Protein AF-A0A829GNW7-F1 (afdb_monomer)

Secondary structure (DSSP, 8-state):
--S-S-EEEE---BTTBSSHHHHHHHHHHHHTTT-TTEEEE----SEEEEEETTEEEEEE--SS-TTTHHHHHHHHHHHHHHH-SEEEEEE-SSSS-EEEESSS-EEEE--------HHHHHTT-------EEEEE-SSSEEEEEE-

Solvent-accessible surface area (backbone atoms only — not comparable to full-atom values): 8561 Å² total; per-residue (Å²): 120,94,89,53,85,67,45,77,47,76,45,54,50,38,98,91,30,82,52,63,59,50,49,50,52,52,51,52,51,60,76,45,62,89,43,85,51,53,49,74,52,64,55,84,50,60,69,46,75,51,72,54,81,28,25,28,46,33,38,27,24,53,87,63,59,81,92,42,48,67,64,52,47,45,72,77,38,37,70,59,59,68,68,28,74,25,40,37,34,40,25,38,75,75,39,40,73,47,79,46,79,68,82,81,36,37,35,37,31,40,41,32,70,71,77,85,45,70,69,42,54,76,72,67,62,81,49,62,68,42,43,81,47,77,44,65,51,64,50,43,84,70,48,79,45,80,95

Foldseek 3Di:
DVPDQAEEDEDAAAPVGQDPSLVVLVVVCVVCVVPPRYHYHSDHDQKDWDDDQQEIEIEGQAPDCVVPVVVVCCVPPVVSVVSHLAAEYEYEDPQAWDWDDPPRHIYTYDHALDDQDPVCVVVPPDHPNWDWDWDDDSHGTDDIDTD

Mean predicted aligned error: 3.81 Å

Organism: NCBI:txid1256204

Nearest PDB structures (foldseek):
  3ck2-assembly1_A  TM=4.313E-01  e=1.837E-04  Streptococcus pneumoniae TIGR4
  9f29-assembly1_A  TM=6.120E-01  e=7.488E-03  Pyrococcus abyssi GE5
  9f2a-assembly1_A  TM=6.112E-01  e=7.025E-03  Pyrococcus abyssi GE5
  5ihe-assembly2_B  TM=5.917E-01  e=5.791E-02  Pyrococcus abyssi GE5
  6hmf-assembly1_A  TM=6.075E-01  e=7.972E-02  Pyrococcus abyssi GE5

Structure (mmCIF, N/CA/C/O backbone):
data_AF-A0A829GNW7-F1
#
_entry.id   AF-A0A829GNW7-F1
#
loop_
_atom_site.group_PDB
_atom_site.id
_atom_site.type_symbol
_atom_site.label_atom_id
_atom_site.label_alt_id
_atom_site.label_comp_id
_atom_site.label_asym_id
_atom_site.label_entity_id
_atom_site.label_seq_id
_atom_site.pdbx_PDB_ins_code
_atom_site.Cartn_x
_atom_site.Cartn_y
_atom_site.Cartn_z
_atom_site.occupancy
_atom_site.B_iso_or_equiv
_atom_site.auth_seq_id
_atom_site.auth_comp_id
_atom_site.auth_asym_id
_atom_site.auth_atom_id
_atom_site.pdbx_PDB_model_num
ATOM 1 N N . MET A 1 1 ? -17.628 -11.305 8.474 1.00 62.16 1 MET A N 1
ATOM 2 C CA . MET A 1 1 ? -16.368 -12.100 8.442 1.00 62.16 1 MET A CA 1
ATOM 3 C C . MET A 1 1 ? -16.355 -13.095 9.599 1.00 62.16 1 MET A C 1
ATOM 5 O O . MET A 1 1 ? -16.908 -12.759 10.632 1.00 62.16 1 MET A O 1
ATOM 9 N N . LYS A 1 2 ? -15.800 -14.311 9.440 1.00 72.62 2 LYS A N 1
ATOM 10 C CA . LYS A 1 2 ? -15.815 -15.344 10.507 1.00 72.62 2 LYS A CA 1
ATOM 11 C C . LYS A 1 2 ? -14.606 -15.297 11.456 1.00 72.62 2 LYS A C 1
ATOM 13 O O . LYS A 1 2 ? -14.749 -15.696 12.600 1.00 72.62 2 LYS A O 1
ATOM 18 N N . ASN A 1 3 ? -13.459 -14.798 10.985 1.00 84.56 3 ASN A N 1
ATOM 19 C CA . ASN A 1 3 ? -12.172 -14.884 11.695 1.00 84.56 3 ASN A CA 1
ATOM 20 C C . ASN A 1 3 ? -11.490 -13.517 11.906 1.00 84.56 3 ASN A C 1
ATOM 22 O O . ASN A 1 3 ? -10.313 -13.474 12.240 1.00 84.56 3 ASN A O 1
ATOM 26 N N . ALA A 1 4 ? -12.190 -12.408 11.657 1.00 86.44 4 ALA A N 1
ATOM 27 C CA . ALA A 1 4 ? -11.645 -11.059 11.801 1.00 86.44 4 ALA A CA 1
ATOM 28 C C . ALA A 1 4 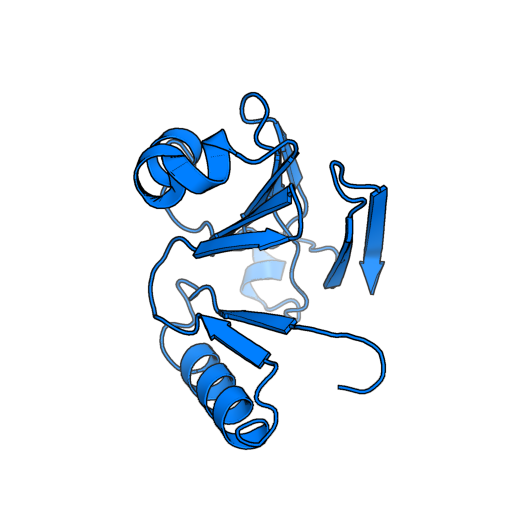? -12.719 -10.112 12.340 1.00 86.44 4 ALA A C 1
ATOM 30 O O . ALA A 1 4 ? -13.872 -10.175 11.895 1.00 86.44 4 ALA A O 1
ATOM 31 N N . ASN A 1 5 ? -12.319 -9.238 13.266 1.00 91.38 5 ASN A N 1
ATOM 32 C CA . ASN A 1 5 ? -13.192 -8.211 13.836 1.00 91.38 5 ASN A CA 1
ATOM 33 C C . ASN A 1 5 ? -13.475 -7.118 12.799 1.00 91.38 5 ASN A C 1
ATOM 35 O O . ASN A 1 5 ? -14.634 -6.797 12.545 1.00 91.38 5 ASN A O 1
ATOM 39 N N . GLU A 1 6 ? -12.427 -6.636 12.131 1.00 93.62 6 GLU A N 1
ATOM 40 C CA . GLU A 1 6 ? -12.464 -5.546 11.153 1.00 93.62 6 GLU A CA 1
ATOM 41 C C . GLU A 1 6 ? -11.603 -5.889 9.933 1.00 93.62 6 GLU A C 1
ATOM 43 O O . GLU A 1 6 ? -10.697 -6.723 10.009 1.00 93.62 6 GLU A O 1
ATOM 48 N N . CYS A 1 7 ? -11.924 -5.294 8.786 1.00 94.75 7 CYS A N 1
ATOM 49 C CA . CYS A 1 7 ? -11.141 -5.406 7.559 1.00 94.75 7 CYS A CA 1
ATOM 50 C C . CYS A 1 7 ? -11.213 -4.089 6.808 1.00 94.75 7 CYS A C 1
ATOM 52 O O . CYS A 1 7 ? -12.294 -3.536 6.622 1.00 94.75 7 CYS A O 1
ATOM 54 N N . GLU A 1 8 ? -10.066 -3.636 6.329 1.00 95.62 8 GLU A N 1
ATOM 55 C CA . GLU A 1 8 ? -9.983 -2.519 5.409 1.00 95.62 8 GLU A CA 1
ATOM 56 C C . GLU A 1 8 ? -9.546 -3.017 4.036 1.00 95.62 8 GLU A C 1
ATOM 58 O O . GLU A 1 8 ? -8.593 -3.786 3.905 1.00 95.62 8 GLU A O 1
ATOM 63 N N . VAL A 1 9 ? -10.258 -2.575 3.003 1.00 96.44 9 VAL A N 1
AT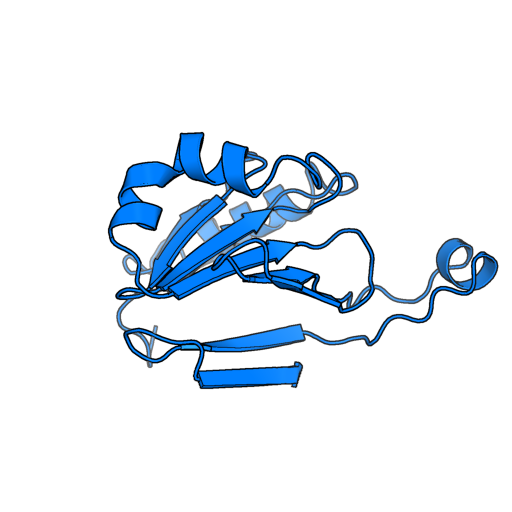OM 64 C CA . VAL A 1 9 ? -9.911 -2.843 1.610 1.00 96.44 9 VAL A CA 1
ATOM 65 C C . VAL A 1 9 ? -9.505 -1.537 0.946 1.00 96.44 9 VAL A C 1
ATOM 67 O O . VAL A 1 9 ? -10.314 -0.615 0.815 1.00 96.44 9 VAL A O 1
ATOM 70 N N . MET A 1 10 ? -8.264 -1.484 0.469 1.00 95.88 10 MET A N 1
ATOM 71 C CA . MET A 1 10 ? -7.744 -0.360 -0.305 1.00 95.88 10 MET A CA 1
ATOM 72 C C . MET A 1 10 ? -7.564 -0.727 -1.772 1.00 95.88 10 MET A C 1
ATOM 74 O O . MET A 1 10 ? -7.105 -1.817 -2.107 1.00 95.88 10 MET A O 1
ATOM 78 N N . TYR A 1 11 ? -7.859 0.227 -2.650 1.00 94.94 11 TYR A N 1
ATOM 79 C CA . TYR A 1 11 ? -7.498 0.162 -4.062 1.00 94.94 11 TYR A CA 1
ATOM 80 C C . TYR A 1 11 ? -6.531 1.300 -4.404 1.00 94.94 11 TYR A C 1
ATOM 82 O O . TYR A 1 11 ? -6.886 2.475 -4.284 1.00 94.94 11 TYR A O 1
ATOM 90 N N . ALA A 1 12 ? -5.319 0.952 -4.847 1.00 93.00 12 ALA A N 1
ATOM 91 C CA . ALA A 1 12 ? -4.328 1.899 -5.352 1.00 93.00 12 ALA A CA 1
ATOM 92 C C . ALA A 1 12 ? -4.348 1.884 -6.895 1.00 93.00 12 ALA A C 1
ATOM 94 O O . ALA A 1 12 ? -3.942 0.884 -7.493 1.00 93.00 12 ALA A O 1
ATOM 95 N N . PRO A 1 13 ? -4.831 2.953 -7.558 1.00 91.19 13 PRO A N 1
ATOM 96 C CA . PRO A 1 13 ? -4.994 2.967 -9.008 1.00 91.19 13 PRO A CA 1
ATOM 97 C C . PRO A 1 13 ? -3.645 2.922 -9.727 1.00 91.19 13 PRO A C 1
ATOM 99 O O . PRO A 1 13 ? -2.764 3.743 -9.461 1.00 91.19 13 PRO A O 1
ATOM 102 N N . GLY A 1 14 ? -3.510 1.982 -10.663 1.00 87.56 14 GLY A N 1
ATOM 103 C CA . GLY A 1 14 ? -2.333 1.866 -11.517 1.00 87.56 14 GLY A CA 1
ATOM 104 C C . GLY A 1 14 ? -2.360 2.807 -12.717 1.00 87.56 14 GLY A C 1
ATOM 105 O O . GLY A 1 14 ? -3.423 3.236 -13.165 1.00 87.56 14 GLY A O 1
ATOM 106 N N . ASN A 1 15 ? -1.192 3.087 -13.298 1.00 85.94 15 ASN A N 1
ATOM 107 C CA . ASN A 1 15 ? -1.080 3.922 -14.501 1.00 85.94 15 ASN A CA 1
ATOM 108 C C . ASN A 1 15 ? -1.764 3.294 -15.734 1.00 85.94 15 ASN A C 1
ATOM 110 O O . ASN A 1 15 ? -2.211 4.016 -16.622 1.00 85.94 15 ASN A O 1
ATOM 114 N N . HIS A 1 16 ? -1.870 1.964 -15.767 1.00 80.25 16 HIS A N 1
ATOM 115 C CA . HIS A 1 16 ? -2.590 1.206 -16.795 1.00 80.25 16 HIS A CA 1
ATOM 116 C C . HIS A 1 16 ? -4.034 0.853 -16.410 1.00 80.25 16 HIS A C 1
ATOM 118 O O . HIS A 1 16 ? -4.743 0.271 -17.226 1.00 80.25 16 HIS A O 1
ATOM 124 N N . ASP A 1 17 ? -4.478 1.192 -15.195 1.00 74.31 17 ASP A N 1
ATOM 125 C CA . ASP A 1 17 ? -5.800 0.808 -14.698 1.00 74.31 17 ASP A CA 1
ATOM 126 C C . ASP A 1 17 ? -6.525 1.944 -13.954 1.00 74.31 17 ASP A C 1
ATOM 128 O O . ASP A 1 17 ? -6.747 1.897 -12.739 1.00 74.31 17 ASP A O 1
ATOM 132 N N . PRO A 1 18 ? -6.925 3.004 -14.674 1.00 68.25 18 PRO A N 1
ATOM 133 C CA . PRO A 1 18 ? -7.723 4.062 -14.072 1.00 68.25 18 PRO A CA 1
ATOM 134 C C . PRO A 1 18 ? -9.192 3.653 -13.862 1.00 68.25 18 PRO A C 1
ATOM 136 O O . PRO A 1 18 ? -9.903 4.333 -13.123 1.00 68.25 18 PRO A O 1
ATOM 139 N N . SER A 1 19 ? -9.679 2.587 -14.512 1.00 80.19 19 SER A N 1
ATOM 140 C CA . SER A 1 19 ? -11.119 2.321 -14.637 1.00 80.19 19 SER A CA 1
ATOM 141 C C . SER A 1 19 ? -11.550 0.888 -14.326 1.00 80.19 19 SER A C 1
ATOM 143 O O . SER A 1 19 ? -12.533 0.721 -13.606 1.00 80.19 19 SER A O 1
ATOM 145 N N . VAL A 1 20 ? -10.862 -0.145 -14.817 1.00 88.25 20 VAL A N 1
ATOM 146 C CA . VAL A 1 20 ? -11.323 -1.539 -14.697 1.00 88.25 20 VAL A CA 1
ATOM 147 C C . VAL A 1 20 ? -11.167 -2.040 -13.264 1.00 88.25 20 VAL A C 1
ATOM 149 O O . VAL A 1 20 ? -12.139 -2.518 -12.679 1.00 88.25 20 VAL A O 1
ATOM 152 N N . GLY A 1 21 ? -10.002 -1.853 -12.653 1.00 89.50 21 GLY A N 1
ATOM 153 C CA . GLY A 1 21 ? -9.738 -2.169 -11.253 1.00 89.50 21 GLY A CA 1
ATOM 154 C C . GLY A 1 21 ? -10.603 -1.345 -10.311 1.00 89.50 21 GLY A C 1
ATOM 155 O O . GLY A 1 21 ? -11.142 -1.875 -9.341 1.00 89.50 21 GLY A O 1
ATOM 156 N N . TYR A 1 22 ? -10.863 -0.079 -10.650 1.00 91.12 22 TYR A N 1
ATOM 157 C CA . TYR A 1 22 ? -11.803 0.747 -9.893 1.00 91.12 22 TYR A CA 1
ATOM 158 C C . TYR A 1 22 ? -13.238 0.193 -9.960 1.00 91.12 22 TYR A C 1
ATOM 160 O O . TYR A 1 22 ? -13.928 0.121 -8.938 1.00 91.12 22 TYR A O 1
ATOM 168 N N . MET A 1 23 ? -13.698 -0.251 -11.136 1.00 94.00 23 MET A N 1
ATOM 169 C CA . MET A 1 23 ? -14.994 -0.928 -11.274 1.00 94.00 23 MET A CA 1
ATOM 170 C C . MET A 1 23 ? -15.035 -2.241 -10.505 1.00 94.00 23 MET A C 1
ATOM 172 O O . MET A 1 23 ? -16.017 -2.495 -9.808 1.00 94.00 23 MET A O 1
ATOM 176 N N . PHE A 1 24 ? -13.970 -3.036 -10.558 1.00 94.69 24 PHE A N 1
ATOM 177 C CA . PHE A 1 24 ? -13.868 -4.266 -9.784 1.00 94.69 24 PHE A CA 1
ATOM 178 C C . PHE A 1 24 ? -13.974 -3.996 -8.276 1.00 94.69 24 PHE A C 1
ATOM 180 O O . PHE A 1 24 ? -14.804 -4.604 -7.599 1.00 94.69 24 PHE A O 1
ATOM 187 N N . ALA A 1 25 ? -13.247 -3.003 -7.760 1.00 95.19 25 ALA A N 1
ATOM 188 C CA . ALA A 1 25 ? -13.320 -2.594 -6.359 1.00 95.19 25 ALA A CA 1
ATOM 189 C C . ALA A 1 25 ? -14.730 -2.110 -5.960 1.00 95.19 25 ALA A C 1
ATOM 191 O O . ALA A 1 25 ? -15.223 -2.433 -4.877 1.00 95.19 25 ALA A O 1
ATOM 192 N N . ARG A 1 26 ? -15.436 -1.392 -6.848 1.00 95.62 26 ARG A N 1
ATOM 193 C CA . ARG A 1 26 ? -16.842 -1.007 -6.629 1.00 95.62 26 ARG A CA 1
ATOM 194 C C . ARG A 1 26 ? -17.792 -2.201 -6.602 1.00 95.62 26 ARG A C 1
ATOM 196 O O . ARG A 1 26 ? -18.726 -2.202 -5.798 1.00 95.62 26 ARG A O 1
ATOM 203 N N . LEU A 1 27 ? -17.585 -3.189 -7.471 1.00 97.31 27 LEU A N 1
ATOM 204 C CA . LEU A 1 27 ? -18.385 -4.413 -7.491 1.00 97.31 27 LEU A CA 1
ATOM 205 C C . LEU A 1 27 ? -18.170 -5.225 -6.214 1.00 97.31 27 LEU A C 1
ATOM 207 O O . LEU A 1 27 ? -19.155 -5.653 -5.618 1.00 97.31 27 LEU A O 1
ATOM 211 N N . LEU A 1 28 ? -16.925 -5.353 -5.745 1.00 96.81 28 LEU A N 1
ATOM 212 C CA . LEU A 1 28 ? -16.616 -5.969 -4.454 1.00 96.81 28 LEU A CA 1
ATOM 213 C C . LEU A 1 28 ? -17.317 -5.228 -3.311 1.00 96.81 28 LEU A C 1
ATOM 215 O O . LEU A 1 28 ? -18.077 -5.839 -2.564 1.00 96.81 28 LEU A O 1
ATOM 219 N N . LYS A 1 29 ? -17.173 -3.899 -3.234 1.00 97.00 29 LYS A N 1
ATOM 220 C CA . LYS A 1 29 ? -17.856 -3.093 -2.211 1.00 97.00 29 LYS A CA 1
ATOM 221 C C . LYS A 1 29 ? -19.370 -3.319 -2.204 1.00 97.00 29 LYS A C 1
ATOM 223 O O . LYS A 1 29 ? -19.976 -3.422 -1.142 1.00 97.00 29 LYS A O 1
ATOM 228 N N . ARG A 1 30 ? -19.990 -3.412 -3.385 1.00 97.12 30 ARG A N 1
ATOM 229 C CA . ARG A 1 30 ?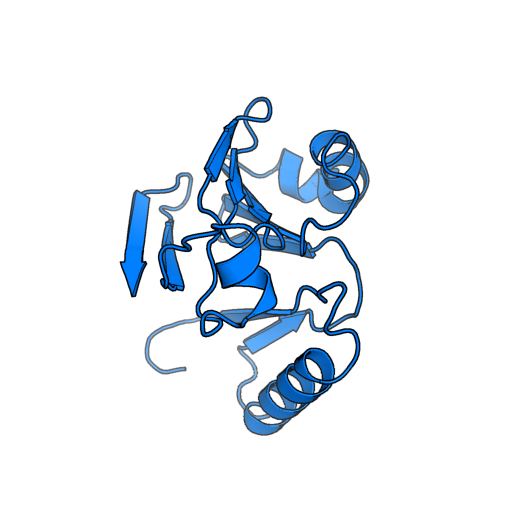 -21.423 -3.710 -3.516 1.00 97.12 30 ARG A CA 1
ATOM 230 C C . ARG A 1 30 ? -21.758 -5.136 -3.077 1.00 97.12 30 ARG A C 1
ATOM 232 O O . ARG A 1 30 ? -22.742 -5.319 -2.373 1.00 97.12 30 ARG A O 1
ATOM 239 N N . ALA A 1 31 ? -20.974 -6.130 -3.485 1.00 97.38 31 ALA A N 1
ATOM 240 C CA . ALA A 1 31 ? -21.205 -7.534 -3.142 1.00 97.38 31 ALA A CA 1
ATOM 241 C C . ALA A 1 31 ? -21.138 -7.781 -1.626 1.00 97.38 31 ALA A C 1
ATOM 243 O O . ALA A 1 31 ? -21.871 -8.614 -1.098 1.00 97.38 31 ALA A O 1
ATOM 244 N N . TYR A 1 32 ? -20.306 -7.014 -0.922 1.00 95.75 32 TYR A N 1
ATOM 245 C CA . TYR A 1 32 ? -20.123 -7.100 0.525 1.00 95.75 32 TYR A CA 1
ATOM 246 C C . TYR A 1 32 ? -20.826 -5.972 1.302 1.00 95.75 32 TYR A C 1
ATOM 248 O O . TYR A 1 32 ? -20.502 -5.741 2.464 1.00 95.75 32 TYR A O 1
ATOM 256 N N . SER A 1 33 ? -21.826 -5.297 0.720 1.00 95.56 33 SER A N 1
ATOM 257 C CA . SER A 1 33 ? -22.496 -4.147 1.357 1.00 95.56 33 SER A CA 1
ATOM 258 C C . SER A 1 33 ? -23.189 -4.473 2.683 1.00 95.56 33 SER A C 1
ATOM 260 O O . SER A 1 33 ? -23.407 -3.584 3.497 1.00 95.56 33 SER A O 1
ATOM 262 N N . ASN A 1 34 ? -23.533 -5.745 2.906 1.00 95.25 34 ASN A N 1
ATOM 263 C CA . ASN A 1 34 ? -24.179 -6.219 4.133 1.00 9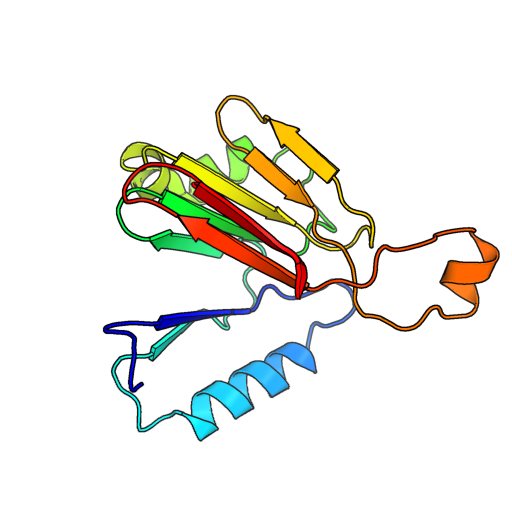5.25 34 ASN A CA 1
ATOM 264 C C . ASN A 1 34 ? -23.170 -6.611 5.232 1.00 95.25 34 ASN A C 1
ATOM 266 O O . ASN A 1 34 ? -23.568 -7.178 6.246 1.00 95.25 34 ASN A O 1
ATOM 270 N N . GLN A 1 35 ? -21.870 -6.373 5.028 1.00 94.12 35 GLN A N 1
ATOM 271 C CA . GLN A 1 35 ? -20.814 -6.604 6.018 1.00 94.12 35 GLN A CA 1
ATOM 272 C C . GLN A 1 35 ? -20.346 -5.246 6.575 1.00 94.12 35 GLN A C 1
ATOM 274 O O . GLN A 1 35 ? -19.454 -4.629 5.993 1.00 94.12 35 GLN A O 1
ATOM 279 N N . PRO A 1 36 ? -20.936 -4.746 7.680 1.00 91.62 36 PRO A N 1
ATOM 280 C CA . PRO A 1 36 ? -20.649 -3.400 8.191 1.00 91.62 36 PRO A CA 1
ATOM 281 C C . PRO A 1 36 ? -19.232 -3.249 8.760 1.00 91.62 36 PRO A C 1
ATOM 283 O O . PRO A 1 36 ? -18.765 -2.133 8.942 1.00 91.62 36 PRO A O 1
ATOM 286 N N . ASN A 1 37 ? -18.543 -4.360 9.027 1.00 94.38 37 ASN A N 1
ATOM 287 C CA . ASN A 1 37 ? -17.189 -4.385 9.567 1.00 94.38 37 ASN A CA 1
ATOM 288 C C . ASN A 1 37 ? -16.086 -4.351 8.493 1.00 94.38 37 ASN A C 1
ATOM 290 O O . ASN A 1 37 ? -14.925 -4.618 8.803 1.00 94.38 37 ASN A O 1
ATOM 294 N N . ILE A 1 38 ? -16.451 -4.071 7.236 1.00 95.88 38 ILE A N 1
ATOM 295 C CA . ILE A 1 38 ? -15.500 -3.855 6.145 1.00 95.88 38 ILE A CA 1
ATOM 296 C C . ILE A 1 38 ? -15.510 -2.377 5.757 1.00 95.88 38 ILE A C 1
ATOM 298 O O . ILE A 1 38 ? -16.523 -1.855 5.279 1.00 95.88 38 ILE A O 1
ATOM 302 N N . THR A 1 39 ? -14.371 -1.713 5.913 1.00 96.19 39 THR A N 1
ATOM 303 C CA . THR A 1 39 ? -14.126 -0.357 5.420 1.00 96.19 39 THR A CA 1
ATOM 304 C C . THR A 1 39 ? -13.476 -0.407 4.038 1.00 96.19 39 THR A C 1
ATOM 306 O O . THR A 1 39 ? -12.834 -1.383 3.651 1.00 96.19 39 THR A O 1
ATOM 309 N N . TRP A 1 40 ? -13.704 0.635 3.237 1.00 96.75 40 TRP A N 1
ATOM 310 C CA . TRP A 1 40 ? -13.306 0.652 1.829 1.00 96.75 40 TRP A CA 1
ATOM 311 C C . TRP A 1 40 ? -12.704 2.005 1.456 1.00 96.75 40 TRP A C 1
ATOM 313 O O . TRP A 1 40 ? -13.463 2.966 1.283 1.00 96.75 40 TRP A O 1
ATOM 323 N N . ASP A 1 41 ? -11.392 2.068 1.217 1.00 96.50 41 ASP A N 1
ATOM 324 C CA . ASP A 1 41 ? -10.772 3.186 0.499 1.00 96.50 41 ASP A CA 1
ATOM 325 C C . ASP A 1 41 ? -10.503 2.812 -0.960 1.00 96.50 41 ASP A C 1
ATOM 327 O O . ASP A 1 41 ? -9.413 2.413 -1.371 1.00 96.50 41 ASP A O 1
ATOM 331 N N . ILE A 1 42 ? -11.543 2.994 -1.770 1.00 95.44 42 ILE A N 1
ATOM 332 C CA . ILE A 1 42 ? -11.492 2.787 -3.219 1.00 95.44 42 ILE A CA 1
ATOM 333 C C . ILE A 1 42 ? -11.385 4.102 -3.997 1.00 95.44 42 ILE A C 1
ATOM 335 O O . ILE A 1 42 ? -11.639 4.130 -5.199 1.00 95.44 42 ILE A O 1
ATOM 339 N N . SER A 1 43 ? -11.088 5.222 -3.328 1.00 94.38 43 SER A N 1
ATOM 340 C CA . SER A 1 43 ? -10.946 6.507 -4.021 1.00 94.38 43 SER A CA 1
ATOM 341 C C . SER A 1 43 ? -9.752 6.476 -4.981 1.00 94.38 43 SER A C 1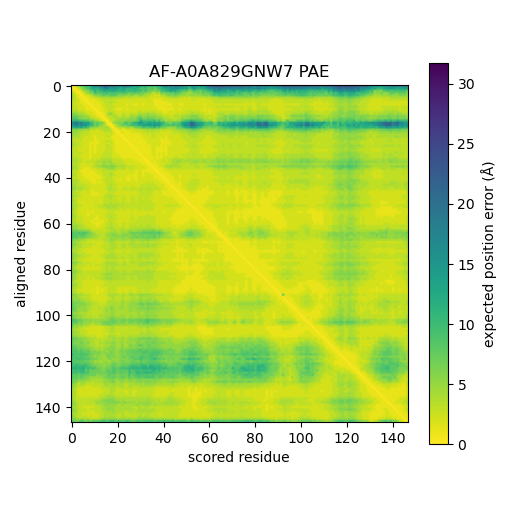
ATOM 343 O O . SER A 1 43 ? -8.766 5.795 -4.723 1.00 94.38 43 SER A O 1
ATOM 345 N N . LEU A 1 44 ? -9.784 7.255 -6.063 1.00 92.50 44 LEU A N 1
ATOM 346 C CA . LEU A 1 44 ? -8.696 7.298 -7.055 1.00 92.50 44 LEU A CA 1
ATOM 347 C C . LEU A 1 44 ? -7.470 8.118 -6.599 1.00 92.50 44 LEU A C 1
ATOM 349 O O . LEU A 1 44 ? -6.686 8.586 -7.423 1.00 92.50 44 LEU A O 1
ATOM 353 N N . LYS A 1 45 ? -7.304 8.329 -5.288 1.00 93.50 45 LYS A N 1
ATOM 354 C CA . LYS A 1 45 ? -6.111 8.980 -4.737 1.00 93.50 45 LYS A CA 1
ATOM 355 C C . LYS A 1 45 ? -4.882 8.112 -4.993 1.00 93.50 45 LYS A C 1
ATOM 357 O O . LYS A 1 45 ? -4.943 6.891 -4.892 1.00 93.50 45 LYS A O 1
ATOM 362 N N . HIS A 1 46 ? -3.769 8.762 -5.309 1.00 92.69 46 HIS A N 1
ATOM 363 C CA . HIS A 1 46 ? -2.531 8.079 -5.671 1.00 92.69 46 HIS A CA 1
ATOM 364 C C . HIS A 1 46 ? -1.775 7.502 -4.465 1.00 92.69 46 HIS A C 1
ATOM 366 O O . HIS A 1 46 ? -1.101 6.482 -4.595 1.00 92.69 46 HIS A O 1
ATOM 372 N N . TYR A 1 47 ? -1.898 8.152 -3.308 1.00 96.31 47 TYR A N 1
ATOM 373 C CA . TYR A 1 47 ? -1.300 7.738 -2.043 1.00 96.31 47 TYR A CA 1
ATOM 374 C C . TYR A 1 47 ? -2.406 7.339 -1.068 1.00 96.31 47 TYR A C 1
ATOM 376 O O . TYR A 1 47 ? -3.467 7.972 -1.020 1.00 96.31 47 TYR A O 1
ATOM 384 N N . LYS A 1 48 ? -2.166 6.253 -0.339 1.00 97.44 48 LYS A N 1
ATOM 385 C CA . LYS A 1 48 ? -3.103 5.605 0.579 1.00 97.44 48 LYS A CA 1
ATOM 386 C C . LYS A 1 48 ? -2.393 5.297 1.878 1.00 97.44 48 LYS A C 1
ATOM 388 O O . LYS A 1 48 ? -1.203 5.009 1.848 1.00 97.44 48 LYS A O 1
ATOM 393 N N . GLY A 1 49 ? -3.122 5.300 2.982 1.00 97.56 49 GLY A N 1
ATOM 394 C CA . GLY A 1 49 ? -2.570 4.957 4.281 1.00 97.56 49 GLY A CA 1
ATOM 395 C C . GLY A 1 49 ? -3.658 4.505 5.238 1.00 97.56 49 GLY A C 1
ATOM 396 O O . GLY A 1 49 ? -4.724 5.118 5.273 1.00 97.56 49 GLY A O 1
ATOM 397 N N . ALA A 1 50 ? -3.366 3.470 6.019 1.00 97.44 50 ALA A N 1
ATOM 398 C CA . ALA A 1 50 ? -4.142 3.099 7.196 1.00 97.44 50 ALA A CA 1
ATOM 399 C C . ALA A 1 50 ? -3.241 2.652 8.340 1.00 97.44 50 ALA A C 1
ATOM 401 O O . ALA A 1 50 ? -2.042 2.419 8.174 1.00 97.44 50 ALA A O 1
ATOM 402 N N . MET A 1 51 ? -3.868 2.527 9.504 1.00 97.19 51 MET A N 1
ATOM 403 C CA . MET A 1 51 ? -3.263 1.994 10.711 1.00 97.19 51 MET A CA 1
ATOM 404 C C . MET A 1 51 ? -3.792 0.588 10.979 1.00 97.19 51 MET A C 1
ATOM 406 O O . MET A 1 51 ? -5.000 0.362 10.960 1.00 97.19 51 MET A O 1
ATOM 410 N N . LEU A 1 52 ? -2.887 -0.331 11.297 1.00 96.06 52 LEU A N 1
ATOM 411 C CA . LEU A 1 52 ? -3.196 -1.629 11.886 1.00 96.06 52 LEU A CA 1
ATOM 412 C C . LEU A 1 52 ? -2.488 -1.719 13.241 1.00 96.06 52 LEU A C 1
ATOM 414 O O . LEU A 1 52 ? -1.282 -1.973 13.303 1.00 96.06 52 LEU A O 1
ATOM 418 N N . GLY A 1 53 ? -3.220 -1.455 14.327 1.00 94.56 53 GLY A N 1
ATOM 419 C CA . GLY A 1 53 ? -2.603 -1.245 15.642 1.00 94.56 53 GLY A CA 1
ATOM 420 C C . GLY A 1 53 ? -1.640 -0.057 15.585 1.00 94.56 53 GLY A C 1
ATOM 421 O O . GLY A 1 53 ? -2.035 1.037 15.177 1.00 94.56 53 GLY A O 1
ATOM 422 N N . HIS A 1 54 ? -0.367 -0.282 15.913 1.00 97.88 54 HIS A N 1
ATOM 423 C CA . HIS A 1 54 ? 0.687 0.735 15.809 1.00 97.88 54 HIS A CA 1
ATOM 424 C C . HIS A 1 54 ? 1.519 0.631 14.519 1.00 97.88 54 HIS A C 1
ATOM 426 O O . HIS A 1 54 ? 2.582 1.249 14.418 1.00 97.88 54 HIS A O 1
ATOM 432 N N . ASN A 1 55 ? 1.046 -0.115 13.519 1.00 98.12 55 ASN A N 1
ATOM 433 C CA . ASN A 1 55 ? 1.686 -0.222 12.211 1.00 98.12 55 ASN A CA 1
ATOM 434 C C . ASN A 1 55 ? 1.003 0.718 11.217 1.00 98.12 55 ASN A C 1
ATOM 436 O O . ASN A 1 55 ? -0.192 0.581 10.953 1.00 98.12 55 ASN A O 1
ATOM 440 N N . PHE A 1 56 ? 1.757 1.645 10.634 1.00 98.31 56 PHE A N 1
ATOM 441 C CA . PHE A 1 56 ? 1.308 2.400 9.471 1.00 98.31 56 PHE A CA 1
ATOM 442 C C . PHE A 1 56 ? 1.576 1.603 8.197 1.00 98.31 56 PHE A C 1
ATOM 444 O O . PHE A 1 56 ? 2.713 1.205 7.933 1.00 98.31 56 PHE A O 1
ATOM 451 N N . ILE A 1 57 ? 0.538 1.440 7.383 1.00 98.19 57 ILE A N 1
ATOM 452 C CA . ILE A 1 57 ? 0.591 0.746 6.100 1.00 98.19 57 ILE A CA 1
ATOM 453 C C . ILE A 1 57 ? 0.201 1.743 5.013 1.00 98.19 57 ILE A C 1
ATOM 455 O O . ILE A 1 57 ? -0.968 2.093 4.850 1.00 98.19 57 ILE A O 1
ATOM 459 N N . GLY A 1 58 ? 1.204 2.211 4.280 1.00 97.69 58 GLY A N 1
ATOM 460 C CA . GLY A 1 58 ? 1.061 3.047 3.100 1.00 97.69 58 GLY A CA 1
ATOM 461 C C . GLY A 1 58 ? 0.978 2.216 1.825 1.00 97.69 58 GLY A C 1
ATOM 462 O O . GLY A 1 58 ? 1.630 1.180 1.707 1.00 97.69 58 GLY A O 1
ATOM 463 N N . ALA A 1 59 ? 0.227 2.692 0.837 1.00 97.50 59 ALA A N 1
ATOM 464 C CA . ALA A 1 59 ? 0.165 2.064 -0.477 1.00 97.50 59 ALA A CA 1
ATOM 465 C C . ALA A 1 59 ? 0.089 3.096 -1.607 1.00 97.50 59 ALA A C 1
ATOM 467 O O . ALA A 1 59 ? -0.652 4.079 -1.562 1.00 97.50 59 ALA A O 1
ATOM 468 N N . THR A 1 60 ? 0.853 2.858 -2.666 1.00 96.75 60 THR A N 1
ATOM 469 C CA . THR A 1 60 ? 0.769 3.611 -3.920 1.00 96.75 60 THR A CA 1
ATOM 470 C C . THR A 1 60 ? 1.150 2.707 -5.084 1.00 96.75 60 THR A C 1
ATOM 472 O O . THR A 1 60 ? 1.884 1.739 -4.903 1.00 96.75 60 THR A O 1
ATOM 475 N N . HIS A 1 61 ? 0.675 2.993 -6.298 1.00 95.44 61 HIS A N 1
ATOM 476 C CA . HIS A 1 61 ? 1.085 2.187 -7.448 1.00 95.44 61 HIS A CA 1
ATOM 477 C C . HIS A 1 61 ? 2.589 2.294 -7.717 1.00 95.44 61 HIS A C 1
ATOM 479 O O . HIS A 1 61 ? 3.207 1.306 -8.090 1.00 95.44 61 HIS A O 1
ATOM 485 N N . GLY A 1 62 ? 3.189 3.458 -7.466 1.00 95.00 62 GLY A N 1
ATOM 486 C CA . GLY A 1 62 ? 4.635 3.647 -7.537 1.00 95.00 62 GLY A CA 1
ATOM 487 C C . GLY A 1 62 ? 5.194 3.989 -8.922 1.00 95.00 62 GLY A C 1
ATOM 488 O O . GLY A 1 62 ? 6.410 4.037 -9.092 1.00 95.00 62 GLY A O 1
ATOM 489 N N . ASP A 1 63 ? 4.336 4.299 -9.900 1.00 93.88 63 ASP A N 1
ATOM 490 C CA . ASP A 1 63 ? 4.746 4.855 -11.200 1.00 93.88 63 ASP A CA 1
ATOM 491 C C . ASP A 1 63 ? 5.284 6.292 -11.090 1.00 93.88 63 ASP A C 1
ATOM 493 O O . ASP A 1 63 ? 5.971 6.776 -11.991 1.00 93.88 63 ASP A O 1
ATOM 497 N N . LYS A 1 64 ? 4.987 6.997 -9.989 1.00 92.19 64 LYS A N 1
ATOM 498 C CA . LYS A 1 64 ? 5.343 8.408 -9.781 1.00 92.19 64 LYS A CA 1
ATOM 499 C C . LYS A 1 64 ? 5.847 8.669 -8.369 1.00 92.19 64 LYS A C 1
ATOM 501 O O . LYS A 1 64 ? 5.531 7.964 -7.423 1.00 92.19 64 LYS A O 1
ATOM 506 N N . GLY A 1 65 ? 6.616 9.747 -8.217 1.00 91.31 65 GLY A N 1
ATOM 507 C CA . GLY A 1 65 ? 6.974 10.283 -6.900 1.00 91.31 65 GLY A CA 1
ATOM 508 C C . GLY A 1 65 ? 8.024 9.488 -6.119 1.00 91.31 65 GLY A C 1
ATOM 509 O O . GLY A 1 65 ? 8.237 9.803 -4.954 1.00 91.31 65 GLY A O 1
ATOM 510 N N . LYS A 1 66 ? 8.728 8.532 -6.746 1.00 89.25 66 LYS A N 1
ATOM 511 C CA . LYS A 1 66 ? 9.725 7.648 -6.104 1.00 89.25 66 LYS A CA 1
ATOM 512 C C . LYS A 1 66 ? 10.767 8.334 -5.213 1.00 89.25 66 LYS A C 1
ATOM 514 O O . LYS A 1 66 ? 11.185 7.770 -4.210 1.00 89.25 66 LYS A O 1
ATOM 519 N N . ASN A 1 67 ? 11.173 9.554 -5.559 1.00 91.94 67 ASN A N 1
ATOM 520 C CA . ASN A 1 67 ? 12.168 10.313 -4.795 1.00 91.94 67 ASN A CA 1
ATOM 521 C C . ASN A 1 67 ? 11.549 11.142 -3.656 1.00 91.94 67 ASN A C 1
ATOM 523 O O . ASN A 1 67 ? 12.277 11.669 -2.826 1.00 91.94 67 ASN A O 1
ATOM 527 N N . ASN A 1 68 ? 10.220 11.258 -3.620 1.00 94.94 68 ASN A N 1
ATOM 528 C CA . ASN A 1 68 ? 9.474 12.140 -2.726 1.00 94.94 68 ASN A CA 1
ATOM 529 C C . ASN A 1 68 ? 8.531 11.379 -1.787 1.00 94.94 68 ASN A C 1
ATOM 531 O O . ASN A 1 68 ? 7.766 12.026 -1.080 1.00 94.94 68 ASN A O 1
ATOM 535 N N . TYR A 1 69 ? 8.551 10.039 -1.769 1.00 95.38 69 TYR A N 1
ATOM 536 C CA . TYR A 1 69 ? 7.616 9.250 -0.961 1.00 95.38 69 TYR A CA 1
ATOM 537 C C . TYR A 1 69 ? 7.605 9.680 0.502 1.00 95.38 69 TYR A C 1
ATOM 539 O O . TYR A 1 69 ? 6.541 10.011 1.008 1.00 95.38 69 TYR A O 1
ATOM 547 N N . LEU A 1 70 ? 8.767 9.767 1.153 1.00 94.62 70 LEU A N 1
ATOM 548 C CA . LEU A 1 70 ? 8.836 10.144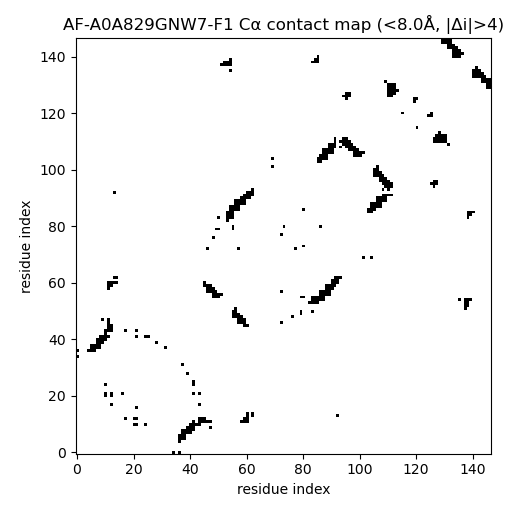 2.566 1.00 94.62 70 LEU A CA 1
ATOM 549 C C . LEU A 1 70 ? 8.169 11.502 2.829 1.00 94.62 70 LEU A C 1
ATOM 551 O O . LEU A 1 70 ? 7.271 11.598 3.660 1.00 94.62 70 LEU A O 1
ATOM 555 N N . ALA A 1 71 ? 8.563 12.534 2.075 1.00 95.75 71 ALA A N 1
ATOM 556 C CA . ALA A 1 71 ? 7.999 13.875 2.208 1.00 95.75 71 ALA A CA 1
ATOM 557 C C . ALA A 1 71 ? 6.492 13.886 1.926 1.00 95.75 71 ALA A C 1
ATOM 559 O O . ALA A 1 71 ? 5.729 14.532 2.637 1.00 95.75 71 ALA A O 1
ATOM 560 N N . LYS A 1 72 ? 6.054 13.136 0.910 1.00 96.50 72 LYS A N 1
ATOM 561 C CA . LYS A 1 72 ? 4.652 13.098 0.514 1.00 96.50 72 LYS A CA 1
ATOM 562 C C . LYS A 1 72 ? 3.768 12.390 1.537 1.00 96.50 72 LYS A C 1
ATOM 564 O O . LYS A 1 72 ? 2.675 12.862 1.830 1.00 96.50 72 LYS A O 1
ATOM 569 N N . TYR A 1 73 ? 4.244 11.278 2.085 1.00 97.31 73 TYR A N 1
ATOM 570 C CA . TYR A 1 73 ? 3.531 10.557 3.129 1.00 97.31 73 TYR A CA 1
ATOM 571 C C . TYR A 1 73 ? 3.530 11.327 4.450 1.00 97.31 73 TYR A C 1
ATOM 573 O O . TYR A 1 73 ? 2.519 11.316 5.143 1.00 97.31 73 TYR A O 1
ATOM 581 N N . LEU A 1 74 ? 4.611 12.040 4.776 1.00 96.25 74 LEU A N 1
ATOM 582 C CA . LEU A 1 74 ? 4.654 12.924 5.941 1.00 96.25 74 LEU A CA 1
ATOM 583 C C . LEU A 1 74 ? 3.630 14.066 5.838 1.00 96.25 74 LEU A C 1
ATOM 585 O O . LEU A 1 74 ? 2.956 14.361 6.819 1.00 96.25 74 LEU A O 1
ATOM 589 N N . ASP A 1 75 ? 3.493 14.671 4.657 1.00 97.50 75 ASP A N 1
ATOM 590 C CA . ASP A 1 75 ? 2.511 15.725 4.372 1.00 97.50 75 ASP A CA 1
ATOM 591 C C . ASP A 1 75 ? 1.060 15.227 4.512 1.00 97.50 75 ASP A C 1
ATOM 593 O O . ASP A 1 75 ? 0.254 15.845 5.204 1.00 97.50 75 ASP A O 1
ATOM 597 N N . GLU A 1 76 ? 0.721 14.081 3.909 1.00 97.38 76 GLU A N 1
ATOM 598 C CA . GLU A 1 76 ? -0.667 13.589 3.902 1.00 97.38 76 GLU A CA 1
ATOM 599 C C . GLU A 1 76 ? -1.067 12.791 5.152 1.00 97.38 76 GLU A C 1
ATOM 601 O O . GLU A 1 76 ? -2.234 12.809 5.546 1.00 97.38 76 GLU A O 1
ATOM 606 N N . PHE A 1 77 ? -0.122 12.082 5.774 1.00 97.81 77 PHE A N 1
ATOM 607 C CA . PHE A 1 77 ? -0.381 11.106 6.840 1.00 97.81 77 PHE A CA 1
ATOM 608 C C . PHE A 1 77 ? 0.443 11.376 8.106 1.00 97.81 77 PHE A C 1
ATOM 610 O O . PHE A 1 77 ? 0.604 10.486 8.940 1.00 97.81 77 PHE A O 1
ATOM 617 N N . GLY A 1 78 ? 0.957 12.599 8.282 1.00 97.38 78 GLY A N 1
ATOM 618 C CA . GLY A 1 78 ? 1.894 12.948 9.353 1.00 97.38 78 GLY A CA 1
ATOM 619 C C . GLY A 1 78 ? 1.431 12.579 10.764 1.00 97.38 78 GLY A C 1
ATOM 620 O O . GLY A 1 78 ? 2.237 12.098 11.556 1.00 97.38 78 GLY A O 1
ATOM 621 N N . PHE A 1 79 ? 0.134 12.714 11.071 1.00 97.75 79 PHE A N 1
ATOM 622 C CA . PHE A 1 79 ? -0.408 12.277 12.364 1.00 97.75 79 PHE A CA 1
ATOM 623 C C . PHE A 1 79 ? -0.300 10.756 12.549 1.00 97.75 79 PHE A C 1
AT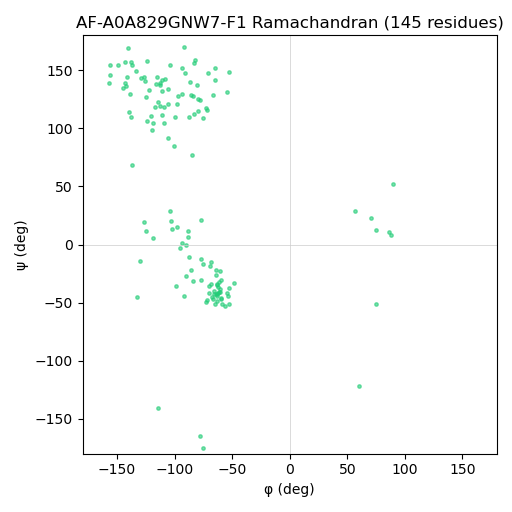OM 625 O O . PHE A 1 79 ? 0.262 10.305 13.544 1.00 97.75 79 PHE A O 1
ATOM 632 N N . MET A 1 80 ? -0.764 9.969 11.570 1.00 97.94 80 MET A N 1
ATOM 633 C CA . MET A 1 80 ? -0.685 8.503 11.618 1.00 97.94 80 MET A CA 1
ATOM 634 C C . MET A 1 80 ? 0.771 8.037 11.730 1.00 97.94 80 MET A C 1
ATOM 636 O O . MET A 1 80 ? 1.105 7.234 12.599 1.00 97.94 80 MET A O 1
ATOM 640 N N . LEU A 1 81 ? 1.657 8.608 10.910 1.00 96.81 81 LEU A N 1
ATOM 641 C CA . LEU A 1 81 ? 3.092 8.320 10.933 1.00 96.81 81 LEU A CA 1
ATOM 642 C C . LEU A 1 81 ? 3.760 8.715 12.252 1.00 96.81 81 LEU A C 1
ATOM 644 O O . LEU A 1 81 ? 4.690 8.033 12.681 1.00 96.81 81 LEU A O 1
ATOM 648 N N . GLY A 1 82 ? 3.311 9.799 12.884 1.00 96.06 82 GLY A N 1
ATOM 649 C CA . GLY A 1 82 ? 3.797 10.236 14.191 1.00 96.06 82 GLY A CA 1
ATOM 650 C C . GLY A 1 82 ? 3.399 9.279 15.315 1.00 96.06 82 GLY A C 1
ATOM 651 O O . GLY A 1 82 ? 4.181 9.068 16.235 1.00 96.06 82 GLY A O 1
ATOM 652 N N . THR A 1 83 ? 2.218 8.662 15.218 1.00 97.00 83 THR A N 1
ATOM 653 C CA . THR A 1 83 ? 1.728 7.679 16.201 1.00 97.00 83 THR A CA 1
ATOM 654 C C . THR A 1 83 ? 2.205 6.248 15.950 1.00 97.00 83 THR A C 1
ATOM 656 O O . THR A 1 83 ? 2.201 5.431 16.868 1.00 97.00 83 THR A O 1
ATOM 659 N N . ALA A 1 84 ? 2.603 5.928 14.719 1.00 97.88 84 ALA A N 1
ATOM 660 C CA . ALA A 1 84 ? 3.051 4.594 14.345 1.00 97.88 84 ALA A CA 1
ATOM 661 C C . ALA A 1 84 ? 4.420 4.248 14.954 1.00 97.88 84 ALA A C 1
ATOM 663 O O . ALA A 1 84 ? 5.292 5.106 15.096 1.00 97.88 84 ALA A O 1
ATOM 664 N N . GLN A 1 85 ? 4.639 2.973 15.258 1.00 96.81 85 GLN A N 1
ATOM 665 C CA . GLN A 1 85 ? 5.944 2.441 15.662 1.00 96.81 85 GLN A CA 1
ATOM 666 C C . GLN A 1 85 ? 6.651 1.764 14.483 1.00 96.81 85 GLN A C 1
ATOM 668 O O . GLN A 1 85 ? 7.846 1.979 14.291 1.00 96.81 85 GLN A O 1
ATOM 673 N N . ASN A 1 86 ? 5.887 1.098 13.615 1.00 97.94 86 ASN A N 1
ATOM 674 C CA . ASN A 1 86 ? 6.348 0.537 12.346 1.00 97.94 86 ASN A CA 1
ATOM 675 C C . ASN A 1 86 ? 5.664 1.231 11.162 1.00 97.94 86 ASN A C 1
ATOM 677 O O . ASN A 1 86 ? 4.504 1.636 11.253 1.00 97.94 86 ASN A O 1
ATOM 681 N N . ARG A 1 87 ? 6.395 1.422 10.060 1.00 98.00 87 ARG A N 1
ATOM 682 C CA . ARG A 1 87 ? 5.951 2.197 8.891 1.00 98.00 87 ARG A CA 1
ATOM 683 C C . ARG A 1 87 ? 6.382 1.479 7.624 1.00 98.00 87 ARG A C 1
ATOM 685 O O . ARG A 1 87 ? 7.576 1.405 7.332 1.00 98.00 87 ARG A O 1
ATOM 692 N N . GLU A 1 88 ? 5.417 1.005 6.849 1.00 97.69 88 GLU A N 1
ATOM 693 C CA . GLU A 1 88 ? 5.677 0.294 5.598 1.00 97.69 88 GLU A CA 1
ATOM 694 C C . GLU A 1 88 ? 4.948 0.921 4.421 1.00 97.69 88 GLU A C 1
ATOM 696 O O . GLU A 1 88 ? 3.824 1.398 4.550 1.00 97.69 88 GLU A O 1
ATOM 701 N N . LEU A 1 89 ? 5.616 0.980 3.271 1.00 97.75 89 LEU A N 1
ATOM 702 C CA . LEU A 1 89 ? 5.095 1.538 2.032 1.00 97.75 89 LEU A CA 1
ATOM 703 C C . LEU A 1 89 ? 5.105 0.462 0.958 1.00 97.75 89 LEU A C 1
ATOM 705 O O . LEU A 1 89 ? 6.164 0.110 0.447 1.00 97.75 89 LEU A O 1
ATOM 709 N N . PHE A 1 90 ? 3.928 0.010 0.551 1.00 97.44 90 PHE A N 1
ATOM 710 C CA . PHE A 1 90 ? 3.774 -0.910 -0.564 1.00 97.44 90 PHE A CA 1
ATOM 711 C C . PHE A 1 90 ? 3.711 -0.147 -1.889 1.00 97.44 90 PHE A C 1
ATOM 713 O O . PHE A 1 90 ? 2.935 0.797 -2.062 1.00 97.44 90 PHE A O 1
ATOM 720 N N . THR A 1 91 ? 4.553 -0.569 -2.828 1.00 96.94 91 THR A N 1
ATOM 721 C CA . THR A 1 91 ? 4.671 -0.029 -4.187 1.00 96.94 91 THR A CA 1
ATOM 722 C C . THR A 1 91 ? 4.555 -1.146 -5.212 1.00 96.94 91 THR A C 1
ATOM 724 O O . THR A 1 91 ? 5.012 -2.257 -4.969 1.00 96.94 91 THR A O 1
ATOM 727 N N . GLY A 1 92 ? 3.932 -0.860 -6.353 1.00 93.00 92 GLY A N 1
ATOM 728 C CA . GLY A 1 92 ? 3.817 -1.765 -7.497 1.00 93.00 92 GLY A CA 1
ATOM 729 C C . GLY A 1 92 ? 4.576 -1.215 -8.706 1.00 93.00 92 GLY A C 1
ATOM 730 O O . GLY A 1 92 ? 5.658 -0.662 -8.560 1.00 93.00 92 GLY A O 1
ATOM 731 N N . HIS A 1 93 ? 4.024 -1.348 -9.910 1.00 92.81 93 HIS A N 1
ATOM 732 C CA . HIS A 1 93 ? 4.576 -0.817 -11.169 1.00 92.81 93 HIS A CA 1
ATOM 733 C C . HIS A 1 93 ? 5.790 -1.568 -11.753 1.00 92.81 93 HIS A C 1
ATOM 735 O O . HIS A 1 93 ? 5.736 -1.955 -12.917 1.00 92.81 93 HIS A O 1
ATOM 741 N N . LEU A 1 94 ? 6.859 -1.822 -10.987 1.00 90.56 94 LEU A N 1
ATOM 742 C CA . LEU A 1 94 ? 8.118 -2.348 -11.550 1.00 90.56 94 LEU A CA 1
ATOM 743 C C . LEU A 1 94 ? 8.113 -3.848 -11.880 1.00 90.56 94 LEU A C 1
ATOM 745 O O . LEU A 1 94 ? 9.015 -4.311 -12.570 1.00 90.56 94 LEU A O 1
ATOM 749 N N . HIS A 1 95 ? 7.110 -4.603 -11.416 1.00 89.94 95 HIS A N 1
ATOM 750 C CA . HIS A 1 95 ? 6.998 -6.052 -11.656 1.00 89.94 95 HIS A CA 1
ATOM 751 C C . HIS A 1 95 ? 8.232 -6.854 -11.186 1.00 89.94 95 HIS A C 1
ATOM 753 O O . HIS A 1 95 ? 8.547 -7.909 -11.729 1.00 89.94 95 HIS A O 1
ATOM 759 N N . SER A 1 96 ? 8.923 -6.349 -10.169 1.00 89.94 96 SER A N 1
ATOM 760 C CA . SER A 1 96 ? 10.108 -6.946 -9.555 1.00 89.94 96 SER A CA 1
ATOM 761 C C . SER A 1 96 ? 10.034 -6.730 -8.054 1.00 89.94 96 SER A C 1
ATOM 763 O O . SER A 1 96 ? 9.607 -5.654 -7.653 1.00 89.94 96 SER A O 1
ATOM 765 N N . GLU A 1 97 ? 10.495 -7.669 -7.238 1.00 92.62 97 GLU A N 1
ATOM 766 C CA . GLU A 1 97 ? 10.529 -7.487 -5.783 1.00 92.62 97 GLU A CA 1
ATOM 767 C C . GLU A 1 97 ? 11.743 -6.657 -5.355 1.00 92.62 97 GLU A C 1
ATOM 769 O O . GLU A 1 97 ? 12.853 -6.852 -5.854 1.00 92.62 97 GLU A O 1
ATOM 774 N N . MET A 1 98 ? 11.544 -5.721 -4.427 1.00 94.25 98 MET A N 1
ATOM 775 C CA . MET A 1 98 ? 12.633 -4.958 -3.813 1.00 94.25 98 MET A CA 1
ATOM 776 C C . MET A 1 98 ? 12.210 -4.428 -2.441 1.00 94.25 98 MET A C 1
ATOM 778 O O . MET A 1 98 ? 11.059 -4.055 -2.231 1.00 94.25 98 MET A O 1
ATOM 782 N N . SER A 1 99 ? 13.157 -4.364 -1.505 1.00 95.38 99 SER A N 1
ATOM 783 C CA . SER A 1 99 ? 12.963 -3.722 -0.206 1.00 95.38 99 SER A CA 1
ATOM 784 C C . SER A 1 99 ? 13.998 -2.622 -0.015 1.00 95.38 99 SER A C 1
ATOM 786 O O . SER A 1 99 ? 15.189 -2.842 -0.242 1.00 95.38 99 SER A O 1
ATOM 788 N N . LYS A 1 100 ? 13.553 -1.442 0.420 1.00 95.75 100 LYS A N 1
ATOM 789 C CA . LYS A 1 100 ? 14.421 -0.291 0.679 1.00 95.75 100 LYS A CA 1
ATOM 790 C C . LYS A 1 100 ? 14.000 0.428 1.949 1.00 95.75 100 LYS A C 1
ATOM 792 O O . LYS A 1 100 ? 12.847 0.815 2.095 1.00 95.75 100 LYS A O 1
ATOM 797 N N . ASP A 1 101 ? 14.959 0.669 2.831 1.00 94.69 101 ASP A N 1
ATOM 798 C CA . ASP A 1 101 ? 14.767 1.553 3.976 1.00 94.69 101 ASP A CA 1
ATOM 799 C C . ASP A 1 101 ? 14.862 3.022 3.522 1.00 94.69 101 ASP A C 1
ATOM 801 O O . ASP A 1 101 ? 15.841 3.430 2.887 1.00 94.69 101 ASP A O 1
ATOM 805 N N . LEU A 1 102 ? 13.821 3.809 3.806 1.00 93.19 102 LEU A N 1
ATOM 806 C CA . LEU A 1 102 ? 13.744 5.247 3.532 1.00 93.19 102 LEU A CA 1
ATOM 807 C C . LEU A 1 102 ? 13.942 6.096 4.801 1.00 93.19 102 LEU A C 1
ATOM 809 O O . LEU A 1 102 ? 13.413 7.202 4.887 1.00 93.19 102 LEU A O 1
ATOM 813 N N . GLY A 1 103 ? 14.695 5.589 5.781 1.00 89.38 103 GLY A N 1
ATOM 814 C CA . GLY A 1 103 ? 14.961 6.256 7.056 1.00 89.38 103 GLY A CA 1
ATOM 815 C C . GLY A 1 103 ? 13.920 5.919 8.123 1.00 89.38 103 GLY A C 1
ATOM 816 O O . GLY A 1 103 ? 13.324 6.823 8.702 1.00 89.38 103 GLY A O 1
ATOM 817 N N . GLY A 1 104 ? 13.672 4.627 8.356 1.00 86.75 104 GLY A N 1
ATOM 818 C CA . GLY A 1 104 ? 12.656 4.134 9.298 1.00 86.75 104 GLY A CA 1
ATOM 819 C C . GLY A 1 104 ? 11.260 3.973 8.686 1.00 86.75 104 GLY A C 1
ATOM 820 O O . GLY A 1 104 ? 10.291 3.718 9.399 1.00 86.75 104 GLY A O 1
ATOM 821 N N . PHE A 1 105 ? 11.158 4.123 7.364 1.00 92.81 105 PHE A N 1
ATOM 822 C CA . PHE A 1 105 ? 9.965 3.844 6.573 1.00 92.81 105 PHE A CA 1
ATOM 823 C C . PHE A 1 105 ? 10.355 2.835 5.491 1.00 92.81 105 PHE A C 1
ATOM 825 O O . PHE A 1 105 ? 11.079 3.165 4.550 1.00 92.81 105 PHE A O 1
ATOM 832 N N . VAL A 1 106 ? 9.930 1.583 5.648 1.00 96.81 106 VAL A N 1
ATOM 833 C CA . VAL A 1 106 ? 10.348 0.489 4.768 1.00 96.81 106 VAL A CA 1
ATOM 834 C C . VAL A 1 106 ? 9.480 0.481 3.517 1.00 96.81 106 VAL A C 1
ATOM 836 O O . VAL A 1 106 ? 8.292 0.177 3.572 1.00 96.81 106 VAL A O 1
ATOM 839 N N . GLN A 1 107 ? 10.068 0.793 2.367 1.00 97.25 107 GLN A N 1
ATOM 840 C CA . GLN A 1 107 ? 9.426 0.590 1.077 1.00 97.25 107 GLN A CA 1
ATOM 841 C C . GLN A 1 107 ? 9.545 -0.877 0.661 1.00 97.25 107 GLN A C 1
ATOM 843 O O . GLN A 1 107 ? 10.651 -1.400 0.519 1.00 97.25 107 GLN A O 1
ATOM 848 N N . ARG A 1 108 ? 8.400 -1.496 0.379 1.00 96.62 108 ARG A N 1
ATOM 849 C CA . ARG A 1 108 ? 8.258 -2.814 -0.235 1.00 96.62 108 ARG A CA 1
ATOM 850 C C . ARG A 1 108 ? 7.699 -2.645 -1.638 1.00 96.62 108 ARG A C 1
ATOM 852 O O . ARG A 1 108 ? 6.568 -2.212 -1.843 1.00 96.62 108 ARG A O 1
ATOM 859 N N . GLN A 1 109 ? 8.523 -2.932 -2.624 1.00 95.31 109 GLN A N 1
ATOM 860 C CA . GLN A 1 109 ? 8.122 -3.040 -4.012 1.00 95.31 109 GLN A CA 1
ATOM 861 C C . GLN A 1 109 ? 7.670 -4.484 -4.238 1.00 95.31 109 GLN A C 1
ATOM 863 O O . GLN A 1 109 ? 8.505 -5.384 -4.221 1.00 95.31 109 GLN A O 1
ATOM 868 N N . VAL A 1 110 ? 6.367 -4.687 -4.432 1.00 94.94 110 VAL A N 1
ATOM 869 C CA . VAL A 1 110 ? 5.787 -6.014 -4.661 1.00 94.94 110 VAL A CA 1
ATOM 870 C C . VAL A 1 110 ? 5.913 -6.419 -6.126 1.00 94.94 110 VAL A C 1
ATOM 872 O O . VAL A 1 110 ? 6.017 -5.577 -7.033 1.00 94.94 110 VAL A O 1
ATOM 875 N N . SER A 1 111 ? 5.887 -7.728 -6.356 1.00 92.69 111 SER A N 1
ATOM 876 C CA . SER A 1 111 ? 5.932 -8.308 -7.695 1.00 92.69 111 SER A CA 1
ATOM 877 C C . SER A 1 111 ? 4.586 -8.239 -8.436 1.00 92.69 111 SER A C 1
ATOM 879 O O . SER A 1 111 ? 3.671 -7.499 -8.076 1.00 92.69 111 SER A O 1
ATOM 881 N N . THR A 1 112 ? 4.456 -9.005 -9.522 1.00 89.81 112 THR A N 1
ATOM 882 C CA . THR A 1 112 ? 3.231 -9.116 -10.320 1.00 89.81 112 THR A CA 1
ATOM 883 C C . THR A 1 112 ? 2.825 -10.565 -10.565 1.00 89.81 112 THR A C 1
ATOM 885 O O . THR A 1 112 ? 3.660 -11.417 -10.854 1.00 89.81 112 THR A O 1
ATOM 888 N N . ARG A 1 113 ? 1.514 -10.834 -10.573 1.00 88.69 113 ARG A N 1
ATOM 889 C CA . ARG A 1 113 ? 0.934 -12.083 -11.104 1.00 88.69 113 ARG A CA 1
ATOM 890 C C . ARG A 1 113 ? 0.565 -12.014 -12.586 1.00 88.69 113 ARG A C 1
ATOM 892 O O . ARG A 1 113 ? 0.090 -13.004 -13.143 1.00 88.69 113 ARG A O 1
ATOM 899 N N . LYS A 1 114 ? 0.779 -10.870 -13.240 1.00 87.69 114 LYS A N 1
ATOM 900 C CA . LYS A 1 114 ? 0.521 -10.704 -14.674 1.00 87.69 114 LYS A CA 1
ATOM 901 C C . LYS A 1 114 ? 1.275 -11.792 -15.466 1.00 87.69 114 LYS A C 1
ATOM 903 O O . LYS A 1 114 ? 2.477 -11.994 -15.244 1.00 87.69 114 LYS A O 1
ATOM 908 N N . PRO A 1 115 ? 0.614 -12.504 -16.398 1.00 88.25 115 PRO A N 1
ATOM 909 C CA . PRO A 1 115 ? 1.300 -13.345 -17.372 1.00 88.25 115 PRO A CA 1
ATOM 910 C C . PRO A 1 115 ? 2.391 -12.561 -18.111 1.00 88.25 115 PRO A C 1
ATOM 912 O O . PRO A 1 115 ? 2.280 -11.349 -18.293 1.00 88.25 115 PRO A O 1
ATOM 915 N N . THR A 1 116 ? 3.465 -13.244 -18.501 1.00 89.06 116 THR A N 1
ATOM 916 C CA . THR A 1 116 ? 4.539 -12.588 -19.253 1.00 89.06 116 THR A CA 1
ATOM 917 C C . THR A 1 116 ? 3.987 -12.318 -20.644 1.00 89.06 116 THR A C 1
ATOM 919 O O . THR A 1 116 ? 3.592 -13.255 -21.333 1.00 89.06 116 THR A O 1
ATOM 922 N N . ASP A 1 117 ? 3.866 -11.044 -21.009 1.00 89.88 117 ASP A N 1
ATOM 923 C CA . ASP A 1 117 ? 3.492 -10.661 -22.365 1.00 89.88 117 ASP A CA 1
ATOM 924 C C . ASP A 1 117 ? 4.739 -10.458 -23.220 1.00 89.88 117 ASP A C 1
ATOM 926 O O . ASP A 1 117 ? 5.861 -10.426 -22.712 1.00 89.88 117 ASP A O 1
ATOM 930 N N . LYS A 1 118 ? 4.525 -10.301 -24.528 1.00 91.12 118 LYS A N 1
ATOM 931 C CA . LYS A 1 118 ? 5.613 -10.145 -25.489 1.00 91.12 118 LYS A CA 1
ATOM 932 C C . LYS A 1 118 ? 6.566 -9.007 -25.116 1.00 91.12 118 LYS A C 1
ATOM 934 O O . LYS A 1 118 ? 7.768 -9.190 -25.184 1.00 91.12 118 LYS A O 1
ATOM 939 N N . TRP A 1 119 ? 6.042 -7.852 -24.709 1.00 87.50 119 TRP A N 1
ATOM 940 C CA . TRP A 1 119 ? 6.886 -6.713 -24.350 1.00 87.50 119 TRP A CA 1
ATOM 941 C C . TRP A 1 119 ? 7.770 -7.016 -23.136 1.00 87.50 119 TRP A C 1
ATOM 943 O O . TRP A 1 119 ? 8.956 -6.713 -23.163 1.00 87.50 119 TRP A O 1
ATOM 953 N N . THR A 1 120 ? 7.204 -7.639 -22.097 1.00 86.19 120 THR A N 1
ATOM 954 C CA . THR A 1 120 ? 7.934 -8.039 -20.881 1.00 86.19 120 THR A CA 1
ATOM 955 C C . THR A 1 120 ? 9.052 -9.039 -21.209 1.00 86.19 120 THR A C 1
ATOM 957 O O . THR A 1 120 ? 10.151 -8.925 -20.669 1.00 86.19 120 THR A O 1
ATOM 960 N N . ASP A 1 121 ? 8.774 -9.984 -22.111 1.00 90.19 121 ASP A N 1
ATOM 961 C CA . ASP A 1 121 ? 9.741 -10.968 -22.611 1.00 90.19 121 ASP A CA 1
ATOM 962 C C . ASP A 1 121 ? 10.852 -10.306 -23.443 1.00 90.19 121 ASP A C 1
ATOM 964 O O . ASP A 1 121 ? 12.034 -10.512 -23.177 1.00 90.19 121 ASP A O 1
ATOM 968 N N . ASP A 1 122 ? 10.479 -9.417 -24.373 1.00 91.69 122 ASP A N 1
ATOM 969 C CA . ASP A 1 122 ? 11.404 -8.704 -25.263 1.00 91.69 122 ASP A CA 1
ATOM 970 C C . ASP A 1 122 ? 12.429 -7.848 -24.479 1.00 91.69 122 ASP A C 1
ATOM 972 O O . ASP A 1 122 ? 13.560 -7.673 -24.933 1.00 91.69 122 ASP A O 1
ATOM 976 N N . ILE A 1 123 ? 12.068 -7.324 -23.296 1.00 88.62 123 ILE A N 1
ATOM 977 C CA . ILE A 1 123 ? 12.974 -6.552 -22.418 1.00 88.62 123 ILE A CA 1
ATOM 978 C C . ILE A 1 123 ? 13.684 -7.401 -21.349 1.00 88.62 123 ILE A C 1
ATOM 980 O O . ILE A 1 123 ? 14.422 -6.855 -20.527 1.00 88.62 123 ILE A O 1
ATOM 984 N N . GLY A 1 124 ? 13.452 -8.717 -21.323 1.00 85.38 124 GLY A N 1
ATOM 985 C CA . GLY A 1 124 ? 14.099 -9.646 -20.393 1.00 85.38 124 GLY A CA 1
ATOM 986 C C . GLY A 1 124 ? 13.653 -9.514 -18.933 1.00 85.38 124 GLY A C 1
ATOM 987 O O . GLY A 1 124 ? 14.392 -9.909 -18.030 1.00 85.38 124 GLY A O 1
ATOM 988 N N . VAL A 1 125 ? 12.466 -8.957 -18.669 1.00 84.62 125 VAL A N 1
ATOM 989 C CA . VAL A 1 125 ? 11.943 -8.854 -17.300 1.00 84.62 125 VAL A CA 1
ATOM 990 C C . VAL A 1 125 ? 11.359 -10.197 -16.875 1.00 84.62 125 VAL A C 1
ATOM 992 O O . VAL A 1 125 ? 10.342 -10.659 -17.392 1.00 84.62 125 VAL A O 1
ATOM 995 N N . VAL A 1 126 ? 11.982 -10.809 -15.871 1.00 86.56 126 VAL A N 1
ATOM 996 C CA . VAL A 1 126 ? 11.501 -12.044 -15.249 1.00 86.56 126 VAL A CA 1
ATOM 997 C C . VAL A 1 126 ? 10.981 -11.721 -13.854 1.00 86.56 126 VAL A C 1
ATOM 999 O O . VAL A 1 126 ? 11.750 -11.486 -12.926 1.00 86.56 126 VAL A O 1
ATOM 1002 N N . ALA A 1 127 ? 9.656 -11.689 -13.716 1.00 87.50 127 ALA A N 1
ATOM 1003 C CA . ALA A 1 127 ? 8.989 -11.411 -12.450 1.00 87.50 127 ALA A CA 1
ATOM 1004 C C . ALA A 1 127 ? 8.794 -12.686 -11.617 1.00 87.50 127 ALA A C 1
ATOM 1006 O O . ALA A 1 127 ? 8.385 -13.726 -12.144 1.00 87.50 127 ALA A O 1
ATOM 1007 N N . HIS A 1 128 ? 8.989 -12.582 -10.304 1.00 87.81 128 HIS A N 1
ATOM 1008 C CA . HIS A 1 128 ? 8.576 -13.614 -9.356 1.00 87.81 128 HIS A CA 1
ATOM 1009 C C . HIS A 1 128 ? 7.053 -13.547 -9.164 1.00 87.81 128 HIS A C 1
ATOM 1011 O O . HIS A 1 128 ? 6.544 -12.568 -8.638 1.00 87.81 128 HIS A O 1
ATOM 1017 N N . LYS A 1 129 ? 6.279 -14.513 -9.667 1.00 89.50 129 LYS A N 1
ATOM 1018 C CA . LYS A 1 129 ? 4.814 -14.351 -9.791 1.00 89.50 129 LYS A CA 1
ATOM 1019 C C . LYS A 1 129 ? 4.055 -14.710 -8.517 1.00 89.50 129 LYS A C 1
ATOM 1021 O O . LYS A 1 129 ? 3.422 -15.762 -8.449 1.00 89.50 129 LYS A O 1
ATOM 1026 N N . THR A 1 130 ? 4.085 -13.818 -7.539 1.00 89.12 130 THR A N 1
ATOM 1027 C CA . THR A 1 130 ? 3.589 -14.057 -6.180 1.00 89.12 130 THR A CA 1
ATOM 1028 C C . THR A 1 130 ? 2.548 -13.032 -5.751 1.00 89.12 130 THR A C 1
ATOM 1030 O O . THR A 1 130 ? 2.455 -11.929 -6.297 1.00 89.12 130 THR A O 1
ATOM 1033 N N . PHE A 1 131 ? 1.736 -13.420 -4.771 1.00 91.38 131 PHE A N 1
ATOM 1034 C CA . PHE A 1 131 ? 1.106 -12.475 -3.860 1.00 91.38 131 PHE A CA 1
ATOM 1035 C C . PHE A 1 131 ? 1.832 -12.518 -2.519 1.00 91.38 131 PHE A C 1
ATOM 1037 O O . PHE A 1 131 ? 2.414 -13.539 -2.159 1.00 91.38 131 PHE A O 1
ATOM 1044 N N . GLU A 1 132 ? 1.765 -11.423 -1.774 1.00 93.88 132 GLU A N 1
ATOM 1045 C CA . GLU A 1 132 ? 2.368 -11.319 -0.450 1.00 93.88 132 GLU A CA 1
ATOM 1046 C C . GLU A 1 132 ? 1.278 -11.197 0.614 1.00 93.88 132 GLU A C 1
ATOM 1048 O O . GLU A 1 132 ? 0.303 -10.458 0.453 1.00 93.88 132 GLU A O 1
ATOM 1053 N N . LEU A 1 133 ? 1.464 -11.915 1.716 1.00 95.38 133 LEU A N 1
ATOM 1054 C CA . LEU A 1 133 ? 0.758 -11.699 2.969 1.00 95.38 133 LEU A CA 1
ATOM 1055 C C . LEU A 1 133 ? 1.785 -11.249 3.997 1.00 95.38 133 LEU A C 1
ATOM 1057 O O . LEU A 1 133 ? 2.748 -11.966 4.267 1.00 95.38 133 LEU A O 1
ATOM 1061 N N . VAL A 1 134 ? 1.560 -10.077 4.582 1.00 96.62 134 VAL A N 1
ATOM 1062 C CA . VAL A 1 134 ? 2.411 -9.543 5.645 1.00 96.62 134 VAL A CA 1
ATOM 1063 C C . VAL A 1 134 ? 1.681 -9.672 6.974 1.00 96.62 134 VAL A C 1
ATOM 1065 O O . VAL A 1 134 ? 0.571 -9.168 7.141 1.00 96.62 134 VAL A O 1
ATOM 1068 N N . GLU A 1 135 ? 2.295 -10.396 7.903 1.00 97.25 135 GLU A N 1
ATOM 1069 C CA . GLU A 1 135 ? 1.827 -10.524 9.278 1.00 97.25 135 GLU A CA 1
ATOM 1070 C C . GLU A 1 135 ? 2.524 -9.478 10.144 1.00 97.25 135 GLU A C 1
ATOM 1072 O O . GLU A 1 135 ? 3.755 -9.388 10.162 1.00 97.25 135 GLU A O 1
ATOM 1077 N N . TYR A 1 136 ? 1.731 -8.735 10.910 1.00 97.25 136 TYR A N 1
ATOM 1078 C CA . TYR A 1 136 ? 2.211 -7.747 11.864 1.00 97.25 136 TYR A CA 1
ATOM 1079 C C . TYR A 1 136 ? 1.948 -8.216 13.298 1.00 97.25 136 TYR A C 1
ATOM 1081 O O . TYR A 1 136 ? 0.898 -8.788 13.598 1.00 97.25 136 TYR A O 1
ATOM 1089 N N . SER A 1 137 ? 2.899 -7.949 14.192 1.00 96.88 137 SER A N 1
ATOM 1090 C CA . SER A 1 137 ? 2.614 -7.810 15.620 1.00 96.88 137 SER A CA 1
ATOM 1091 C C . SER A 1 137 ? 1.941 -6.450 15.868 1.00 96.88 137 SER A C 1
ATOM 1093 O O . SER A 1 137 ? 1.668 -5.701 14.930 1.00 96.88 137 SER A O 1
ATOM 1095 N N . ASP A 1 138 ? 1.685 -6.083 17.124 1.00 95.38 138 ASP A N 1
ATOM 1096 C CA . ASP A 1 138 ? 1.142 -4.749 17.416 1.00 95.38 138 ASP A CA 1
ATOM 1097 C C . ASP A 1 138 ? 2.104 -3.607 17.028 1.00 95.38 138 ASP A C 1
ATOM 1099 O O . ASP A 1 138 ? 1.659 -2.483 16.794 1.00 95.38 138 ASP A O 1
ATOM 1103 N N . HIS A 1 139 ? 3.409 -3.887 16.919 1.00 94.88 139 HIS A N 1
ATOM 1104 C CA . HIS A 1 139 ? 4.440 -2.862 16.727 1.00 94.88 139 HIS A CA 1
ATOM 1105 C C . HIS A 1 139 ? 5.415 -3.129 15.581 1.00 94.88 139 HIS A C 1
ATOM 1107 O O . HIS A 1 139 ? 6.114 -2.198 15.205 1.00 94.88 139 HIS A O 1
ATOM 1113 N N . ASP A 1 140 ? 5.472 -4.343 15.028 1.00 95.81 140 ASP A N 1
ATOM 1114 C CA . ASP A 1 140 ? 6.503 -4.747 14.071 1.00 95.81 140 ASP A CA 1
ATOM 1115 C C . ASP A 1 140 ? 5.960 -5.659 12.973 1.00 95.81 140 ASP A C 1
ATOM 1117 O O . ASP A 1 140 ? 4.995 -6.405 13.154 1.00 95.81 140 ASP A O 1
ATOM 1121 N N . THR A 1 141 ? 6.666 -5.692 11.848 1.00 96.56 141 THR A N 1
ATOM 1122 C CA . THR A 1 141 ? 6.481 -6.725 10.826 1.00 96.56 141 THR A CA 1
ATOM 1123 C C . THR A 1 141 ? 7.059 -8.047 11.323 1.00 96.56 141 THR A C 1
ATOM 1125 O O . THR A 1 141 ? 8.260 -8.160 11.566 1.00 96.56 141 THR A O 1
ATOM 1128 N N . ARG A 1 142 ? 6.209 -9.065 11.470 1.00 97.12 142 ARG A N 1
ATOM 1129 C CA . ARG A 1 142 ? 6.584 -10.366 12.037 1.00 97.12 142 ARG A CA 1
ATOM 1130 C C . ARG A 1 142 ? 7.014 -11.368 10.976 1.00 97.12 142 ARG A C 1
ATOM 1132 O O . ARG A 1 142 ? 7.986 -12.092 11.182 1.00 97.12 142 ARG A O 1
ATOM 1139 N N . ALA A 1 143 ? 6.274 -11.442 9.875 1.00 96.94 143 ALA A N 1
ATOM 1140 C CA . ALA A 1 143 ? 6.534 -12.403 8.813 1.00 96.94 143 ALA A CA 1
ATOM 1141 C C . ALA A 1 143 ? 5.968 -11.930 7.472 1.00 96.94 143 ALA A C 1
ATOM 1143 O O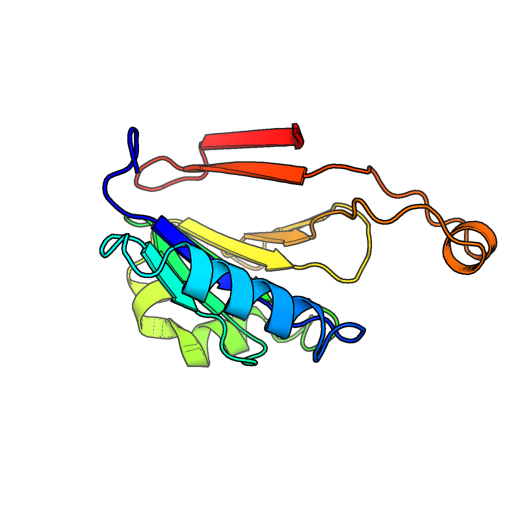 . ALA A 1 143 ? 5.004 -11.169 7.416 1.00 96.94 143 ALA A O 1
ATOM 1144 N N . ILE A 1 144 ? 6.575 -12.417 6.391 1.00 95.62 144 ILE A N 1
ATOM 1145 C CA . ILE A 1 144 ? 6.095 -12.239 5.022 1.00 95.62 144 ILE A CA 1
ATOM 1146 C C . ILE A 1 144 ? 5.959 -13.626 4.414 1.00 95.62 144 ILE A C 1
ATOM 1148 O O . ILE A 1 144 ? 6.901 -14.420 4.436 1.00 95.62 144 ILE A O 1
ATOM 1152 N N . TYR A 1 145 ? 4.779 -13.905 3.883 1.00 95.69 145 TYR A N 1
ATOM 1153 C CA . TYR A 1 145 ? 4.437 -15.160 3.237 1.00 95.69 145 TYR A CA 1
ATOM 1154 C C . TYR A 1 145 ? 4.137 -14.899 1.766 1.00 95.69 145 TYR A C 1
ATOM 1156 O O . TYR A 1 145 ? 3.432 -13.946 1.437 1.00 95.69 145 TYR A O 1
ATOM 1164 N N . TYR A 1 146 ? 4.627 -15.775 0.894 1.00 92.19 146 TYR A N 1
ATOM 1165 C CA . TYR A 1 146 ? 4.289 -15.757 -0.527 1.00 92.19 146 TYR A CA 1
ATOM 1166 C C . TYR A 1 146 ? 3.158 -16.758 -0.795 1.00 92.19 146 TYR A C 1
ATOM 1168 O 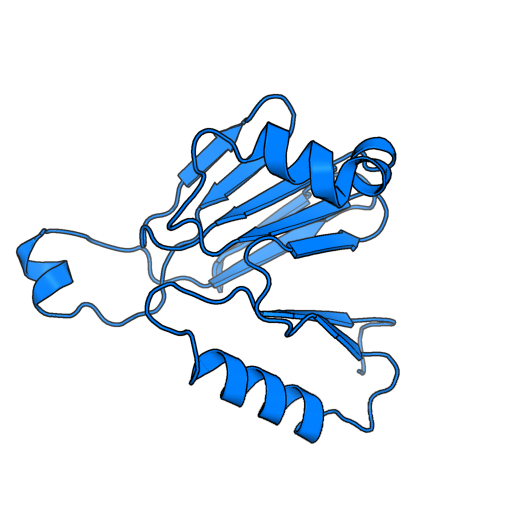O . TYR A 1 146 ? 3.264 -17.917 -0.381 1.00 92.19 146 TYR A O 1
ATOM 1176 N N . VAL A 1 147 ? 2.083 -16.310 -1.458 1.00 86.44 147 VAL A N 1
ATOM 1177 C CA . VAL A 1 147 ? 0.847 -17.085 -1.719 1.00 86.44 147 VAL A CA 1
ATOM 1178 C C . VAL A 1 147 ? 0.453 -17.172 -3.199 1.00 86.44 147 VAL A C 1
ATOM 1180 O O . VAL A 1 147 ? 0.776 -16.274 -4.018 1.00 86.44 147 VAL A O 1
#

pLDDT: mean 93.06, std 5.6, range [62.16, 98.31]

Sequence (147 aa):
MKNANECEVMYAPGNHDPSVGYMFARLLKRAYSNQPNITWDISLKHYKGAMLGHNFIGATHGDKGKNNYLAKYLDEFGFMLGTAQNRELFTGHLHSEMSKDLGGFVQRQVSTRKPTDKWTDDIGVVAHKTFELVEYSDHDTRAIYYV

Radius of gyration: 16.02 Å; Cα contacts (8 Å, |Δi|>4): 245; chains: 1; bounding box: 39×33×43 Å